Protein AF-A0A2S8R6Y6-F1 (afdb_monomer_lite)

Radius of gyration: 17.02 Å; chains: 1; bounding box: 51×30×34 Å

Secondary structure (DSSP, 8-state):
-----HHHHHHHHTSS-PPP------SEEEE-TT-SS-EEEEEEEEETT--TTHHHHHHHHHHHH---TT-----SEEEEEEEE-STT-EEEEEEEEETTEEE---------

Structure (mmCIF, N/CA/C/O backbone):
data_AF-A0A2S8R6Y6-F1
#
_entry.id   AF-A0A2S8R6Y6-F1
#
loop_
_atom_site.group_PDB
_atom_site.id
_atom_site.type_symbol
_atom_site.label_atom_id
_atom_site.label_alt_id
_atom_site.label_comp_id
_atom_site.label_asym_id
_atom_site.label_entity_id
_atom_site.label_seq_id
_atom_site.pdbx_PDB_ins_code
_atom_site.Cartn_x
_atom_site.Cartn_y
_atom_site.Cartn_z
_atom_site.occupancy
_atom_site.B_iso_or_equiv
_atom_site.auth_seq_id
_atom_site.auth_comp_id
_atom_site.auth_asym_id
_atom_site.auth_atom_id
_atom_site.pdbx_PDB_model_num
ATOM 1 N N . MET A 1 1 ? 22.554 -12.766 14.720 1.00 35.59 1 MET A N 1
ATOM 2 C CA . MET A 1 1 ? 22.039 -11.640 13.911 1.00 35.59 1 MET A CA 1
ATOM 3 C C . MET A 1 1 ? 21.564 -10.559 14.872 1.00 35.59 1 MET A C 1
ATOM 5 O O . MET A 1 1 ? 20.662 -10.822 15.659 1.00 35.59 1 MET A O 1
ATOM 9 N N . ILE A 1 2 ? 22.261 -9.423 14.920 1.00 38.72 2 ILE A N 1
ATOM 10 C CA . ILE A 1 2 ? 22.059 -8.364 15.920 1.00 38.72 2 ILE A CA 1
ATOM 11 C C . ILE A 1 2 ? 20.788 -7.583 15.553 1.00 38.72 2 ILE A C 1
ATOM 13 O O . ILE A 1 2 ? 20.688 -7.056 14.450 1.00 38.72 2 ILE A O 1
ATOM 17 N N . LYS A 1 3 ? 19.801 -7.539 16.456 1.00 42.75 3 LYS A N 1
ATOM 18 C CA . LYS A 1 3 ? 18.621 -6.668 16.329 1.00 42.75 3 LYS A CA 1
ATOM 19 C C . LYS A 1 3 ? 19.025 -5.252 16.734 1.00 42.75 3 LYS A C 1
ATOM 21 O O . LYS A 1 3 ? 18.945 -4.903 17.908 1.00 42.75 3 LYS A O 1
ATOM 26 N N . GLU A 1 4 ? 19.483 -4.458 15.775 1.00 46.72 4 GLU A N 1
ATOM 27 C CA . GLU A 1 4 ? 19.658 -3.021 15.983 1.00 46.72 4 GLU A CA 1
ATOM 28 C C . GLU A 1 4 ? 18.279 -2.363 16.185 1.00 46.72 4 GLU A C 1
ATOM 30 O O . GLU A 1 4 ? 17.287 -2.733 15.546 1.00 46.72 4 GLU A O 1
ATOM 35 N N . SER A 1 5 ? 18.178 -1.452 17.153 1.00 54.41 5 SER A N 1
ATOM 36 C CA . SER A 1 5 ? 16.910 -0.836 17.547 1.00 54.41 5 SER A CA 1
ATOM 37 C C . SER A 1 5 ? 16.454 0.202 16.514 1.00 54.41 5 SER A C 1
ATOM 39 O O . SER A 1 5 ? 17.248 0.971 15.976 1.00 54.41 5 SER A O 1
ATOM 41 N N . ARG A 1 6 ? 15.139 0.252 16.259 1.00 52.81 6 ARG A N 1
ATOM 42 C CA . ARG A 1 6 ? 14.500 1.135 15.260 1.00 52.81 6 ARG A CA 1
ATOM 43 C C . ARG A 1 6 ? 14.850 2.622 15.412 1.00 52.81 6 ARG A C 1
ATOM 45 O O . ARG A 1 6 ? 14.873 3.339 14.417 1.00 52.81 6 ARG A O 1
ATOM 52 N N . GLU A 1 7 ? 15.137 3.070 16.630 1.00 51.47 7 GLU A N 1
ATOM 53 C CA . GLU A 1 7 ? 15.510 4.460 16.917 1.00 51.47 7 GLU A CA 1
ATOM 54 C C . GLU A 1 7 ? 16.942 4.799 16.467 1.00 51.47 7 GLU A C 1
ATOM 56 O O . GLU A 1 7 ? 17.179 5.895 15.967 1.00 51.47 7 GLU A O 1
ATOM 61 N N . ASN A 1 8 ? 17.878 3.842 16.532 1.00 50.84 8 ASN A N 1
ATOM 62 C CA . ASN A 1 8 ? 19.245 4.027 16.025 1.00 50.84 8 ASN A CA 1
ATOM 63 C C . ASN A 1 8 ? 19.308 4.044 14.493 1.00 50.84 8 ASN A C 1
ATOM 65 O O . ASN A 1 8 ? 20.176 4.691 13.912 1.00 50.84 8 ASN A O 1
ATOM 69 N N . LEU A 1 9 ? 18.365 3.373 13.828 1.00 55.28 9 LEU A N 1
ATOM 70 C CA . LEU A 1 9 ? 18.248 3.441 12.374 1.00 55.28 9 LEU A CA 1
ATOM 71 C C . LEU A 1 9 ? 17.756 4.831 11.936 1.00 55.28 9 LEU A C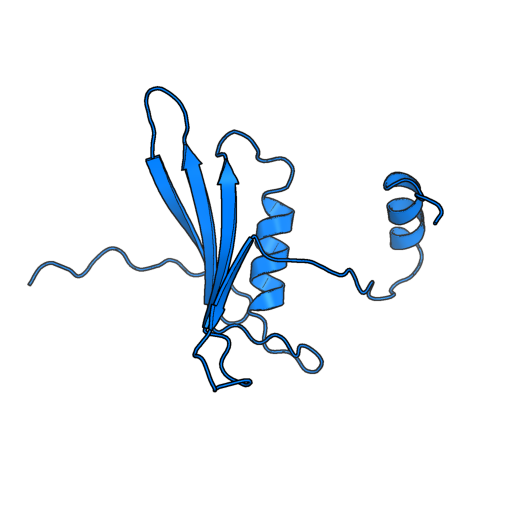 1
ATOM 73 O O . LEU A 1 9 ? 18.347 5.443 11.052 1.00 55.28 9 LEU A O 1
ATOM 77 N N . LYS A 1 10 ? 16.731 5.374 12.611 1.00 50.41 10 LYS A N 1
ATOM 78 C CA . LYS A 1 10 ? 16.183 6.717 12.341 1.00 50.41 10 LYS A CA 1
ATOM 79 C C . LYS A 1 10 ? 17.198 7.845 12.513 1.00 50.41 10 LYS A C 1
ATOM 81 O O . LYS A 1 10 ? 17.191 8.777 11.717 1.00 50.41 10 LYS A O 1
ATOM 86 N N . SER A 1 11 ? 18.065 7.781 13.522 1.00 50.31 11 SER A N 1
ATOM 87 C CA . SER A 1 11 ? 19.052 8.841 13.773 1.00 50.31 11 SER A CA 1
ATOM 88 C C . SER A 1 11 ? 20.173 8.889 12.727 1.00 50.31 11 SER A C 1
ATOM 90 O O . SER A 1 11 ? 20.714 9.960 12.458 1.00 50.31 11 SER A O 1
ATOM 92 N N . ARG A 1 12 ? 20.492 7.757 12.085 1.00 50.22 12 ARG A N 1
ATOM 93 C CA . ARG A 1 12 ? 21.448 7.700 10.964 1.00 50.22 12 ARG A CA 1
ATOM 94 C C . ARG A 1 12 ? 20.839 8.215 9.655 1.00 50.22 12 ARG A C 1
ATOM 96 O O . ARG A 1 12 ? 21.549 8.848 8.883 1.00 50.22 12 ARG A O 1
ATOM 103 N N . ILE A 1 13 ? 19.527 8.033 9.471 1.00 53.81 13 ILE A N 1
ATOM 104 C CA . ILE A 1 13 ? 18.760 8.449 8.282 1.00 53.81 13 ILE A CA 1
ATOM 105 C C . ILE A 1 13 ? 18.752 9.975 8.065 1.00 53.81 13 ILE A C 1
ATOM 107 O O . ILE A 1 13 ? 18.693 10.433 6.931 1.00 53.81 13 ILE A O 1
ATOM 111 N N . ILE A 1 14 ? 18.827 10.782 9.126 1.00 54.25 14 ILE A N 1
ATOM 112 C CA . ILE A 1 14 ? 18.673 12.247 9.023 1.00 54.25 14 ILE A CA 1
ATOM 113 C C . ILE A 1 14 ? 19.954 12.945 8.510 1.00 54.25 14 ILE A C 1
ATOM 115 O O . ILE A 1 14 ? 19.883 14.080 8.045 1.00 54.25 14 ILE A O 1
ATOM 119 N N . ASN A 1 15 ? 21.119 12.284 8.549 1.00 51.62 15 ASN A N 1
ATOM 120 C CA . ASN A 1 15 ? 22.418 12.939 8.331 1.00 51.62 15 ASN A CA 1
ATOM 121 C C . ASN A 1 15 ? 23.072 12.699 6.961 1.00 51.62 15 ASN A C 1
ATOM 123 O O . ASN A 1 15 ? 24.098 13.315 6.686 1.00 51.62 15 ASN A O 1
ATOM 127 N N . ASN A 1 16 ? 22.519 11.847 6.097 1.00 47.28 16 ASN A N 1
ATOM 128 C CA . ASN A 1 16 ? 23.070 11.631 4.760 1.00 47.28 16 ASN A CA 1
ATOM 129 C C . ASN A 1 16 ? 21.917 11.478 3.770 1.00 47.28 16 ASN A C 1
ATOM 131 O O . ASN A 1 16 ? 21.019 10.673 3.997 1.00 47.28 16 ASN A O 1
ATOM 135 N N . SER A 1 17 ? 21.921 12.264 2.695 1.00 52.06 17 SER A N 1
ATOM 136 C CA . SER A 1 17 ? 20.927 12.262 1.611 1.00 52.06 17 SER A CA 1
ATOM 137 C C . SER A 1 17 ? 20.988 10.985 0.752 1.00 52.06 17 SER A C 1
ATOM 139 O O . SER A 1 17 ? 21.006 11.049 -0.476 1.00 52.06 17 SER A O 1
ATOM 141 N N . GLU A 1 18 ? 21.086 9.825 1.392 1.00 52.25 18 GLU A N 1
ATOM 142 C CA . GLU A 1 18 ? 21.253 8.516 0.782 1.00 52.25 18 GLU A CA 1
ATOM 143 C C . GLU A 1 18 ? 19.915 7.781 0.836 1.00 52.25 18 GLU A C 1
ATOM 145 O O . GLU A 1 18 ? 19.308 7.606 1.894 1.00 52.25 18 GLU A O 1
ATOM 150 N N . TYR A 1 19 ? 19.426 7.385 -0.336 1.00 52.94 19 TYR A N 1
ATOM 151 C CA . TYR A 1 19 ? 18.240 6.551 -0.466 1.00 52.94 19 TYR A CA 1
ATOM 152 C C . TYR A 1 19 ? 18.463 5.242 0.304 1.00 52.94 19 TYR A C 1
ATOM 154 O O . TYR A 1 19 ? 19.400 4.500 0.018 1.00 52.94 19 TYR A O 1
ATOM 162 N N . TYR A 1 20 ? 17.606 4.956 1.285 1.00 54.44 20 TYR A N 1
ATOM 163 C CA . TYR A 1 20 ? 17.653 3.701 2.031 1.00 54.44 20 TYR A CA 1
ATOM 164 C C . TYR A 1 20 ? 16.824 2.635 1.320 1.00 54.44 20 TYR A C 1
ATOM 166 O O . TYR A 1 20 ? 15.609 2.773 1.173 1.00 54.44 20 TYR A O 1
ATOM 174 N N . GLU A 1 21 ? 17.473 1.5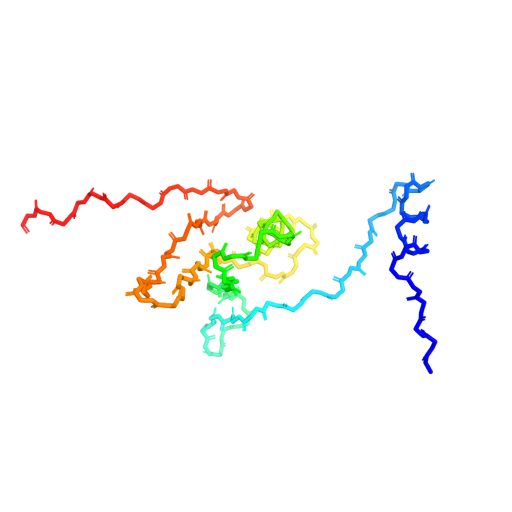39 0.936 1.00 57.00 21 GLU A N 1
ATOM 175 C CA . GLU A 1 21 ? 16.790 0.344 0.455 1.00 57.00 21 GLU A CA 1
ATOM 176 C C . GLU A 1 21 ? 16.245 -0.435 1.661 1.00 57.00 21 GLU A C 1
ATOM 178 O O . GLU A 1 21 ? 16.978 -1.085 2.407 1.00 57.00 21 GLU A O 1
ATOM 183 N N . ALA A 1 22 ? 14.939 -0.327 1.897 1.00 63.75 22 ALA A N 1
ATOM 184 C CA . ALA A 1 22 ? 14.242 -1.145 2.879 1.00 63.75 22 ALA A CA 1
ATOM 185 C C . ALA A 1 22 ? 13.501 -2.271 2.156 1.00 63.75 22 ALA A C 1
ATOM 187 O O . ALA A 1 22 ? 12.696 -2.016 1.262 1.00 63.75 22 ALA A O 1
ATOM 188 N N . SER A 1 23 ? 13.722 -3.523 2.566 1.00 69.25 23 SER A N 1
ATOM 189 C CA . SER A 1 23 ? 12.884 -4.630 2.103 1.00 69.25 23 SER A CA 1
ATOM 190 C C . SER A 1 23 ? 11.497 -4.500 2.725 1.00 69.25 23 SER A C 1
ATOM 192 O O . SER A 1 23 ? 11.310 -4.721 3.924 1.00 69.25 23 SER A O 1
ATOM 194 N N . VAL A 1 24 ? 10.527 -4.132 1.897 1.00 75.56 24 VAL A N 1
ATOM 195 C CA . VAL A 1 24 ? 9.128 -3.989 2.281 1.00 75.56 24 VAL A CA 1
ATOM 196 C C . VAL A 1 24 ? 8.323 -5.104 1.626 1.00 75.56 24 VAL A C 1
ATOM 198 O O . VAL A 1 24 ? 8.454 -5.352 0.427 1.00 75.56 24 VAL A O 1
ATOM 201 N N . TYR A 1 25 ? 7.492 -5.773 2.424 1.00 82.56 25 TYR A N 1
ATOM 202 C CA . TYR A 1 25 ? 6.615 -6.842 1.963 1.00 82.56 25 TYR A CA 1
ATOM 203 C C . TYR A 1 25 ? 5.164 -6.366 2.033 1.00 82.56 25 TYR A C 1
ATOM 205 O O . TYR A 1 25 ? 4.747 -5.902 3.099 1.00 82.56 25 TYR A O 1
ATOM 213 N N . PRO A 1 26 ? 4.415 -6.462 0.928 1.00 88.88 26 PRO A N 1
ATOM 214 C CA . PRO A 1 26 ? 3.000 -6.131 0.911 1.00 88.88 26 PRO A CA 1
ATOM 215 C C . PRO A 1 26 ? 2.172 -7.236 1.570 1.00 88.88 26 PRO A C 1
ATOM 217 O O . PRO A 1 26 ? 2.612 -8.387 1.644 1.00 88.88 26 PRO A O 1
ATOM 220 N N . ASP A 1 27 ? 0.950 -6.909 1.986 1.00 93.38 27 ASP A N 1
ATOM 221 C CA . ASP A 1 27 ? 0.048 -7.902 2.575 1.00 93.38 27 ASP A CA 1
ATOM 222 C C . ASP A 1 27 ? -0.467 -8.896 1.522 1.00 93.38 27 ASP A C 1
ATOM 224 O O . ASP A 1 27 ? -0.480 -10.106 1.759 1.00 93.38 27 ASP A O 1
ATOM 228 N N . ILE A 1 28 ? -0.894 -8.405 0.350 1.00 94.50 28 ILE A N 1
ATOM 229 C CA . ILE A 1 28 ? -1.386 -9.251 -0.747 1.00 94.50 28 ILE A CA 1
ATOM 230 C C . ILE A 1 28 ? -0.889 -8.717 -2.095 1.00 94.50 28 ILE A C 1
ATOM 232 O O . ILE A 1 28 ? -0.931 -7.518 -2.375 1.00 94.50 28 ILE A O 1
ATOM 236 N N . ILE A 1 29 ? -0.460 -9.643 -2.953 1.00 92.00 29 ILE A N 1
ATOM 237 C CA . ILE A 1 29 ? -0.047 -9.398 -4.337 1.00 92.00 29 ILE A CA 1
ATOM 238 C C . ILE A 1 29 ? -1.021 -10.103 -5.277 1.00 92.00 29 ILE A C 1
ATOM 240 O O . ILE A 1 29 ? -1.275 -11.299 -5.132 1.00 92.00 29 ILE A O 1
ATOM 244 N N . VAL A 1 30 ? -1.497 -9.383 -6.290 1.0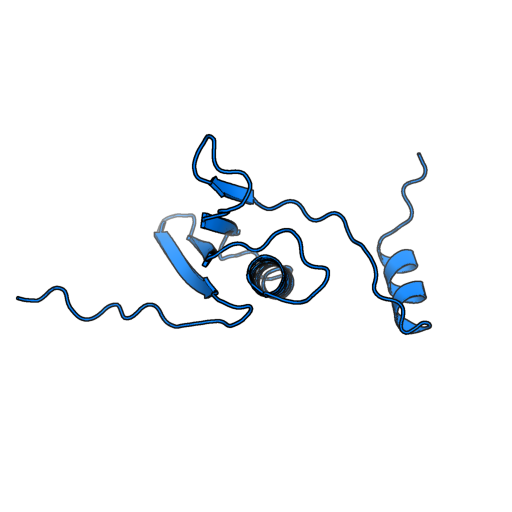0 91.62 30 VAL A N 1
ATOM 245 C CA . VAL A 1 30 ? -2.231 -9.946 -7.424 1.00 91.62 30 VAL A CA 1
ATOM 246 C C . VAL A 1 30 ? -1.388 -9.783 -8.684 1.00 91.62 30 VAL A C 1
ATOM 248 O O . VAL A 1 30 ? -1.031 -8.672 -9.081 1.00 91.62 30 VAL A O 1
ATOM 251 N N . HIS A 1 31 ? -1.095 -10.900 -9.344 1.00 89.81 31 HIS A N 1
ATOM 252 C CA . HIS A 1 31 ? -0.385 -10.933 -10.620 1.00 89.81 31 HIS A CA 1
ATOM 253 C C . HIS A 1 31 ? -1.036 -11.921 -11.586 1.00 89.81 31 HIS A C 1
ATOM 255 O O . HIS A 1 31 ? -1.805 -12.800 -11.186 1.00 89.81 31 HIS A O 1
ATOM 261 N N . LYS A 1 32 ? -0.680 -11.828 -12.867 1.00 85.25 32 LYS A N 1
ATOM 262 C CA . LYS A 1 32 ? -1.042 -12.839 -13.860 1.00 85.25 32 LYS A CA 1
ATOM 263 C C . LYS A 1 32 ? 0.014 -13.943 -13.889 1.00 85.25 32 LYS A C 1
ATOM 265 O O . LYS A 1 32 ? 1.188 -13.695 -14.142 1.00 85.25 32 LYS A O 1
ATOM 270 N N . ARG A 1 33 ? -0.395 -15.195 -13.665 1.00 86.56 33 ARG A N 1
ATOM 271 C CA . ARG A 1 33 ? 0.529 -16.338 -13.733 1.00 86.56 33 ARG A CA 1
ATOM 272 C C . ARG A 1 33 ? 1.158 -16.440 -15.128 1.00 86.56 33 ARG A C 1
ATOM 274 O O . ARG A 1 33 ? 0.453 -16.386 -16.131 1.00 86.56 33 ARG A O 1
ATOM 281 N N . GLY A 1 34 ? 2.474 -16.644 -15.175 1.00 84.50 34 GLY A N 1
ATOM 282 C CA . GLY A 1 34 ? 3.235 -16.772 -16.423 1.00 84.50 34 GLY A CA 1
ATOM 283 C C . GLY A 1 34 ? 3.656 -15.440 -17.051 1.00 84.50 34 GLY A C 1
ATOM 284 O O . GLY A 1 34 ? 4.443 -15.455 -17.990 1.00 84.50 34 GLY A O 1
ATOM 285 N N . ASP A 1 35 ? 3.200 -14.308 -16.512 1.00 79.94 35 ASP A N 1
ATOM 286 C CA . ASP A 1 35 ? 3.613 -12.971 -16.928 1.00 79.94 35 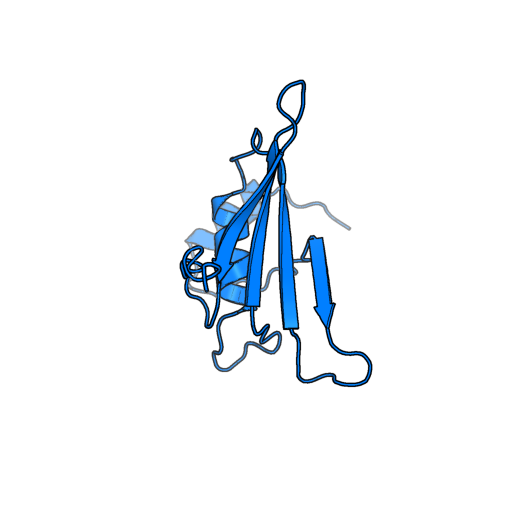ASP A CA 1
ATOM 287 C C . ASP A 1 35 ? 4.415 -12.319 -15.795 1.00 79.94 35 ASP A C 1
ATOM 289 O O . ASP A 1 35 ? 3.875 -11.980 -14.745 1.00 79.94 35 ASP A O 1
ATOM 293 N N . LYS A 1 36 ? 5.732 -12.201 -15.986 1.00 70.12 36 LYS A N 1
ATOM 294 C CA . LYS A 1 36 ? 6.642 -11.613 -14.987 1.00 70.12 36 LYS A CA 1
ATOM 295 C C . LYS A 1 36 ? 6.695 -10.087 -15.052 1.00 70.12 36 LYS A C 1
ATOM 297 O O . LYS A 1 36 ? 7.273 -9.477 -14.162 1.00 70.12 36 LYS A O 1
ATOM 302 N N . ASN A 1 37 ? 6.125 -9.494 -16.100 1.00 71.38 37 ASN A N 1
ATOM 303 C CA . ASN A 1 37 ? 6.272 -8.073 -16.399 1.00 71.38 37 ASN A CA 1
ATOM 304 C C . ASN A 1 37 ? 4.993 -7.284 -16.108 1.00 71.38 37 ASN A C 1
ATOM 306 O O . ASN A 1 37 ? 4.975 -6.070 -16.281 1.00 71.38 37 ASN A O 1
ATOM 310 N N . ASN A 1 38 ? 3.926 -7.964 -15.683 1.00 71.56 38 ASN A N 1
ATOM 311 C CA . ASN A 1 38 ? 2.627 -7.354 -15.457 1.00 71.56 38 ASN A CA 1
ATOM 312 C C . ASN A 1 38 ? 2.104 -7.659 -14.049 1.00 71.56 38 ASN A C 1
ATOM 314 O O . ASN A 1 38 ? 1.232 -8.509 -13.831 1.00 71.56 38 ASN A O 1
ATOM 318 N N . ASN A 1 39 ? 2.675 -6.946 -13.081 1.00 83.38 39 ASN A N 1
ATOM 319 C CA . ASN A 1 39 ? 2.187 -6.922 -11.712 1.00 83.38 39 ASN A CA 1
ATOM 320 C C . ASN A 1 39 ? 0.916 -6.057 -11.662 1.00 83.38 39 ASN A C 1
ATOM 322 O O . ASN A 1 39 ? 0.934 -4.870 -11.992 1.00 83.38 39 ASN A O 1
ATOM 326 N N . LEU A 1 40 ? -0.218 -6.665 -11.305 1.00 91.44 40 LEU A N 1
ATOM 327 C CA . LEU A 1 40 ? -1.530 -6.043 -11.503 1.00 91.44 40 LEU A CA 1
ATOM 328 C C . LEU A 1 40 ? -1.906 -5.134 -10.339 1.00 91.44 40 LEU A C 1
ATOM 330 O O . LEU A 1 40 ? -2.160 -3.949 -10.538 1.00 91.44 40 LEU A O 1
ATOM 334 N N . LEU A 1 41 ? -1.962 -5.692 -9.132 1.00 93.69 41 LEU A N 1
ATOM 335 C CA . LEU A 1 41 ? -2.490 -4.992 -7.969 1.00 93.69 41 LEU A CA 1
ATOM 336 C C . LEU A 1 41 ? -1.704 -5.365 -6.719 1.00 93.69 41 LEU A C 1
ATOM 338 O O . LEU A 1 41 ? -1.483 -6.544 -6.434 1.00 93.69 41 LEU A O 1
ATOM 342 N N . ILE A 1 42 ? -1.328 -4.339 -5.968 1.00 94.62 42 ILE A N 1
ATOM 343 C CA . ILE A 1 42 ? -0.813 -4.462 -4.614 1.00 94.62 42 ILE A CA 1
ATOM 344 C C . ILE A 1 42 ? -1.899 -4.062 -3.612 1.00 94.62 42 ILE A C 1
ATOM 346 O O . ILE A 1 42 ? -2.624 -3.091 -3.833 1.00 94.62 42 ILE A O 1
ATOM 350 N N . ILE A 1 43 ? -2.042 -4.812 -2.522 1.00 95.69 43 ILE A N 1
ATOM 351 C CA . ILE A 1 43 ? -3.056 -4.546 -1.499 1.00 95.69 43 ILE A CA 1
ATOM 352 C C . ILE A 1 43 ? -2.380 -4.461 -0.137 1.00 95.69 43 ILE A C 1
ATOM 354 O O . ILE A 1 43 ? -1.633 -5.356 0.261 1.00 95.69 43 ILE A O 1
ATOM 358 N N . GLU A 1 44 ? -2.709 -3.398 0.582 1.00 95.69 44 GLU A N 1
ATOM 359 C CA . GLU A 1 44 ? -2.385 -3.206 1.991 1.00 95.69 44 GLU A CA 1
ATOM 360 C C . GLU A 1 44 ? -3.678 -3.263 2.802 1.00 95.69 44 GLU A C 1
ATOM 362 O O . GLU A 1 44 ? -4.691 -2.683 2.405 1.00 95.69 44 GLU A O 1
ATOM 367 N N . VAL A 1 45 ? -3.672 -3.956 3.938 1.00 94.44 45 VAL A N 1
ATOM 368 C CA . VAL A 1 45 ? -4.862 -4.162 4.767 1.00 94.44 45 VAL A CA 1
ATOM 369 C C . VAL A 1 45 ? -4.609 -3.637 6.170 1.00 94.44 45 VAL A C 1
ATOM 371 O O . VAL A 1 45 ? -3.708 -4.075 6.886 1.00 94.44 45 VAL A O 1
ATOM 374 N N . LYS A 1 46 ? -5.468 -2.724 6.629 1.00 92.69 46 LYS A N 1
ATOM 375 C CA . LYS A 1 46 ? -5.377 -2.163 7.978 1.00 92.69 46 LYS A CA 1
ATOM 376 C C . LYS A 1 46 ? -6.681 -2.249 8.741 1.00 92.69 46 LYS A C 1
ATOM 378 O O . LYS A 1 46 ? -7.755 -1.948 8.232 1.00 92.69 46 LYS A O 1
ATOM 383 N N . LYS A 1 47 ? -6.579 -2.566 10.033 1.00 91.88 47 LYS A N 1
ATOM 384 C CA . LYS A 1 47 ? -7.681 -2.329 10.971 1.00 91.88 47 LYS A CA 1
ATOM 385 C C . LYS A 1 47 ? -7.892 -0.827 11.125 1.00 91.88 47 LYS A C 1
ATOM 387 O O . LYS A 1 47 ? -6.929 -0.104 11.370 1.00 91.88 47 LYS A O 1
ATOM 392 N N . HIS A 1 48 ? -9.143 -0.376 11.063 1.00 85.06 48 HIS A N 1
ATOM 393 C CA . HIS A 1 48 ? -9.496 1.042 11.141 1.00 85.06 48 HIS A CA 1
ATOM 394 C C . HIS A 1 48 ? -8.944 1.725 12.405 1.00 85.06 48 HIS A C 1
ATOM 396 O O . HIS A 1 48 ? -8.485 2.863 12.344 1.00 85.06 48 HIS A O 1
ATOM 402 N N . SER A 1 49 ? -8.918 1.008 13.530 1.00 81.81 49 SER A N 1
ATOM 403 C CA . SER A 1 49 ? -8.419 1.502 14.817 1.00 81.81 49 SER A CA 1
ATOM 404 C C . SER A 1 49 ? -6.895 1.677 14.894 1.00 81.81 49 SER A C 1
ATOM 406 O O . SER A 1 49 ? -6.399 2.228 15.875 1.00 81.81 49 SER A O 1
ATOM 408 N N . ASN A 1 50 ? -6.128 1.229 13.891 1.00 79.88 50 ASN A N 1
ATOM 409 C CA . ASN A 1 50 ? -4.670 1.337 13.881 1.00 79.88 50 ASN A CA 1
ATOM 410 C C . ASN A 1 50 ? -4.171 2.301 12.797 1.00 79.88 50 ASN A C 1
ATOM 412 O O . ASN A 1 50 ? -3.782 1.890 11.706 1.00 79.88 50 ASN A O 1
ATOM 416 N N . LEU A 1 51 ? -4.116 3.589 13.142 1.00 78.12 51 LEU A N 1
ATOM 417 C CA . LEU A 1 51 ? -3.660 4.648 12.237 1.00 78.12 51 LEU A CA 1
ATOM 418 C C . LEU A 1 51 ? -2.149 4.925 12.306 1.00 78.12 51 LEU A C 1
ATOM 420 O O . LEU A 1 51 ? -1.631 5.676 11.486 1.00 78.12 51 LEU A O 1
ATOM 424 N N . LYS A 1 52 ? -1.411 4.309 13.242 1.00 81.81 52 LYS A N 1
ATOM 425 C CA . LYS A 1 52 ? 0.009 4.636 13.498 1.00 81.81 52 LYS A CA 1
ATOM 426 C C . LYS A 1 52 ? 0.926 4.444 12.287 1.00 81.81 52 LYS A C 1
ATOM 428 O O . LYS A 1 52 ? 1.967 5.081 12.214 1.00 81.81 52 LYS A O 1
ATOM 433 N N . THR A 1 53 ? 0.563 3.544 11.374 1.00 82.81 53 THR A N 1
ATOM 434 C CA . THR A 1 53 ? 1.349 3.220 10.166 1.00 82.81 53 THR A CA 1
ATOM 435 C C . THR A 1 53 ? 0.614 3.562 8.875 1.00 82.81 53 THR A C 1
ATOM 437 O O . THR A 1 53 ? 1.106 3.266 7.799 1.00 82.81 53 THR A O 1
ATOM 440 N N . TYR A 1 54 ? -0.525 4.248 8.976 1.00 87.25 54 TYR A N 1
ATOM 441 C CA . TYR A 1 5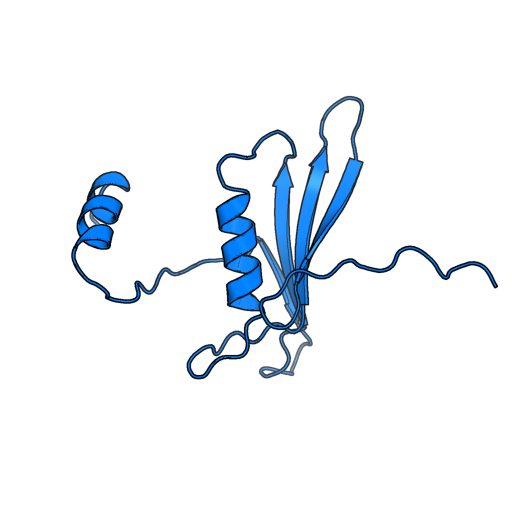4 ? -1.392 4.538 7.841 1.00 87.25 54 TYR A CA 1
ATOM 442 C C . TYR A 1 54 ? -0.694 5.351 6.742 1.00 87.25 54 TYR A C 1
ATOM 444 O O . TYR A 1 54 ? -0.805 5.026 5.563 1.00 87.25 54 TYR A O 1
ATOM 452 N N . ASN A 1 55 ? 0.064 6.382 7.129 1.00 88.56 55 ASN A N 1
ATOM 453 C CA . ASN A 1 55 ? 0.835 7.183 6.175 1.00 88.56 55 ASN A CA 1
ATOM 454 C C . ASN A 1 55 ? 1.942 6.354 5.518 1.00 88.56 55 ASN A C 1
ATOM 456 O O . ASN A 1 55 ? 2.123 6.438 4.313 1.00 88.56 55 ASN A O 1
ATOM 460 N N . TYR A 1 56 ? 2.600 5.486 6.289 1.00 88.38 56 TYR A N 1
ATOM 461 C CA . TYR A 1 56 ? 3.612 4.580 5.756 1.00 88.38 56 TYR A CA 1
ATOM 462 C C . TYR A 1 56 ? 3.011 3.587 4.748 1.00 88.38 56 TYR A C 1
ATOM 464 O O . TYR A 1 56 ? 3.604 3.339 3.708 1.00 88.38 56 TYR A O 1
ATOM 472 N N . ASP A 1 57 ? 1.805 3.060 4.992 1.00 90.75 57 ASP A N 1
ATOM 473 C CA . ASP A 1 57 ? 1.118 2.212 4.008 1.00 90.75 57 ASP A CA 1
ATOM 474 C C . ASP A 1 57 ? 0.763 2.984 2.727 1.00 90.75 57 ASP A C 1
ATOM 476 O O . ASP A 1 57 ? 0.871 2.438 1.633 1.00 90.75 57 ASP A O 1
ATOM 480 N N . CYS A 1 58 ? 0.403 4.266 2.840 1.00 91.56 58 CYS A N 1
ATOM 481 C CA . CYS A 1 58 ? 0.188 5.130 1.677 1.00 91.56 58 CYS A CA 1
ATOM 482 C C . CYS A 1 58 ? 1.485 5.331 0.875 1.00 91.56 58 CYS A C 1
ATOM 484 O O . CYS A 1 58 ? 1.476 5.137 -0.337 1.00 91.56 58 CYS A O 1
ATOM 486 N N . GLU A 1 59 ? 2.599 5.643 1.544 1.00 90.56 59 GLU A N 1
ATOM 487 C CA . GLU A 1 59 ? 3.923 5.795 0.919 1.00 90.56 59 GLU A CA 1
ATOM 488 C C . GLU A 1 59 ? 4.365 4.509 0.205 1.00 90.56 59 GLU A C 1
ATOM 490 O O . GLU A 1 59 ? 4.893 4.562 -0.906 1.00 90.56 59 GLU A O 1
ATOM 495 N N . LYS A 1 60 ? 4.087 3.336 0.796 1.00 89.62 60 LYS A N 1
ATOM 496 C CA . LYS A 1 60 ? 4.315 2.042 0.139 1.00 89.62 60 LYS A CA 1
ATOM 497 C C . LYS A 1 60 ? 3.528 1.924 -1.164 1.00 89.62 60 LYS A C 1
ATOM 499 O O . LYS A 1 60 ? 4.103 1.566 -2.185 1.00 89.62 60 LYS A O 1
ATOM 504 N N . LEU A 1 61 ? 2.224 2.207 -1.146 1.00 93.38 61 LEU A N 1
ATOM 505 C CA . LEU A 1 61 ? 1.362 2.099 -2.332 1.00 93.38 61 LEU A CA 1
ATOM 506 C C . LEU A 1 61 ? 1.760 3.090 -3.434 1.00 93.38 61 LEU A C 1
ATOM 508 O O . LEU A 1 61 ? 1.718 2.749 -4.619 1.00 93.38 61 LEU A O 1
ATOM 512 N N . GLU A 1 62 ? 2.190 4.293 -3.055 1.00 91.69 62 GLU A N 1
ATOM 513 C CA . GLU A 1 62 ? 2.791 5.251 -3.983 1.00 91.69 62 GLU A CA 1
ATOM 514 C C . GLU A 1 62 ? 4.045 4.644 -4.616 1.00 91.69 62 GLU A C 1
ATOM 516 O O . GLU A 1 62 ? 4.091 4.498 -5.835 1.00 91.69 62 GLU A O 1
ATOM 521 N N . ALA A 1 63 ? 5.001 4.175 -3.813 1.00 88.62 63 ALA A N 1
ATOM 522 C CA . ALA A 1 63 ? 6.242 3.582 -4.307 1.00 88.62 63 ALA A CA 1
ATOM 523 C C . ALA A 1 63 ? 6.019 2.339 -5.191 1.00 88.62 63 ALA A C 1
ATOM 525 O O . ALA A 1 63 ? 6.614 2.233 -6.261 1.00 88.62 63 ALA A O 1
ATOM 526 N N . TYR A 1 64 ? 5.130 1.417 -4.806 1.00 89.75 64 TYR A N 1
ATOM 527 C CA . TYR A 1 64 ? 4.835 0.208 -5.589 1.00 89.75 64 TYR A CA 1
ATOM 528 C C . TYR A 1 64 ? 4.249 0.517 -6.971 1.00 89.75 64 TYR A C 1
ATOM 530 O O . TYR A 1 64 ? 4.477 -0.248 -7.911 1.00 89.75 64 TYR A O 1
ATOM 538 N N . THR A 1 65 ? 3.499 1.617 -7.094 1.00 91.69 65 THR A N 1
ATOM 539 C CA . THR A 1 65 ? 2.812 2.005 -8.338 1.00 91.69 65 THR A CA 1
ATOM 540 C C . THR A 1 65 ? 3.544 3.084 -9.131 1.00 91.69 65 THR A C 1
ATOM 542 O O . THR A 1 65 ? 3.077 3.478 -10.202 1.00 91.69 65 THR A O 1
ATOM 545 N N . TYR A 1 66 ? 4.658 3.611 -8.621 1.00 88.75 66 TYR A N 1
ATOM 546 C CA . TYR A 1 66 ? 5.392 4.694 -9.263 1.00 88.75 66 TYR A CA 1
ATOM 547 C C . TYR A 1 66 ? 6.368 4.159 -10.315 1.00 88.75 66 TYR A C 1
ATOM 549 O O . TYR A 1 66 ? 7.335 3.474 -9.991 1.00 88.75 66 TYR A O 1
ATOM 557 N N . ASN A 1 67 ? 6.130 4.501 -11.581 1.00 76.81 67 ASN A N 1
ATOM 558 C CA . ASN A 1 67 ? 7.011 4.155 -12.698 1.00 76.81 67 ASN A CA 1
ATOM 559 C C . ASN A 1 67 ? 8.162 5.171 -12.793 1.00 76.81 67 ASN A C 1
ATOM 561 O O . ASN A 1 67 ? 8.043 6.182 -13.487 1.00 76.81 67 ASN A O 1
ATOM 565 N N . ILE A 1 68 ? 9.268 4.902 -12.098 1.00 72.81 68 ILE A N 1
ATOM 566 C CA . ILE A 1 68 ? 10.545 5.610 -12.271 1.00 72.81 68 ILE A CA 1
ATOM 567 C C . ILE A 1 68 ? 11.665 4.645 -12.627 1.00 72.81 68 ILE A C 1
ATOM 569 O O . ILE A 1 68 ? 11.615 3.461 -12.296 1.00 72.81 68 ILE A O 1
ATOM 573 N N . GLU A 1 69 ? 12.693 5.174 -13.287 1.00 64.81 69 GLU A N 1
ATOM 574 C CA . GLU A 1 69 ? 13.909 4.434 -13.601 1.00 64.81 69 GLU A CA 1
ATOM 575 C C . GLU A 1 69 ? 14.529 3.869 -12.310 1.00 64.81 69 GLU A C 1
ATOM 577 O O . GLU A 1 69 ? 14.757 4.597 -11.345 1.00 64.81 69 GLU A O 1
ATOM 582 N N . GLY A 1 70 ? 14.724 2.548 -12.267 1.00 64.69 70 GLY A N 1
ATOM 583 C CA . GLY A 1 70 ? 15.206 1.825 -11.085 1.00 64.69 70 GLY A CA 1
ATOM 584 C C . GLY A 1 70 ? 14.121 1.153 -10.233 1.00 64.69 70 GLY A C 1
ATOM 585 O O . GLY A 1 70 ? 14.454 0.257 -9.460 1.00 64.69 70 GLY A O 1
ATOM 586 N N . ASN A 1 71 ? 12.832 1.481 -10.403 1.00 70.69 71 ASN A N 1
ATOM 587 C CA . ASN A 1 71 ? 11.754 0.694 -9.798 1.00 70.69 71 ASN A CA 1
ATOM 588 C C . ASN A 1 71 ? 11.404 -0.500 -10.697 1.00 70.69 71 ASN A C 1
ATOM 590 O O . ASN A 1 71 ? 10.901 -0.341 -11.807 1.00 70.69 71 ASN A O 1
ATOM 594 N N . SER A 1 72 ? 11.680 -1.715 -10.226 1.00 70.56 72 SER A N 1
ATOM 595 C CA . SER A 1 72 ? 11.380 -2.957 -10.951 1.00 70.56 72 SER A CA 1
ATOM 596 C C . SER A 1 72 ? 10.029 -3.573 -10.575 1.00 70.56 72 SER A C 1
ATOM 598 O O . SER A 1 72 ? 9.629 -4.575 -11.165 1.00 70.56 72 SER A O 1
ATOM 600 N N . LEU A 1 73 ? 9.319 -2.994 -9.600 1.00 75.06 73 LEU A N 1
ATOM 601 C CA . LEU A 1 73 ? 8.079 -3.553 -9.060 1.00 75.06 73 LEU A CA 1
ATOM 602 C C . LEU A 1 73 ? 6.876 -3.257 -9.965 1.00 75.06 73 LEU A C 1
ATOM 604 O O . LEU A 1 73 ? 6.110 -4.173 -10.257 1.00 75.06 73 LEU A O 1
ATOM 608 N N . ASN A 1 74 ? 6.744 -2.006 -10.423 1.00 78.62 74 ASN A N 1
ATOM 609 C CA . ASN A 1 74 ? 5.821 -1.537 -11.468 1.00 78.62 74 ASN A CA 1
ATOM 610 C C . ASN A 1 74 ? 4.400 -2.121 -11.391 1.00 78.62 74 ASN A C 1
ATOM 612 O O . ASN A 1 74 ? 3.857 -2.611 -12.384 1.00 78.62 74 ASN A O 1
ATOM 616 N N . TYR A 1 75 ? 3.787 -2.071 -10.204 1.00 90.69 75 TYR A N 1
ATOM 617 C CA . TYR A 1 75 ? 2.396 -2.485 -10.043 1.00 90.69 75 TYR A CA 1
ATOM 618 C C . TYR A 1 75 ? 1.465 -1.490 -10.737 1.00 90.69 75 TYR A C 1
ATOM 620 O O . TYR A 1 75 ? 1.566 -0.280 -10.532 1.00 90.69 75 TYR A O 1
ATOM 628 N N . SER A 1 76 ? 0.518 -1.997 -11.526 1.00 92.00 76 SER A N 1
ATOM 629 C CA . SER A 1 76 ? -0.442 -1.141 -12.237 1.00 92.00 76 SER A CA 1
ATOM 630 C C . SER A 1 76 ? -1.359 -0.378 -11.279 1.00 92.00 76 SER A C 1
ATOM 632 O O . SER A 1 76 ? -1.711 0.773 -11.544 1.00 92.00 76 SER A O 1
ATOM 634 N N . TYR A 1 77 ? -1.731 -1.017 -10.169 1.00 94.50 77 TYR A N 1
ATOM 635 C CA . TYR A 1 77 ? -2.628 -0.465 -9.164 1.00 94.50 77 TYR A CA 1
ATOM 636 C C . TYR A 1 77 ? -2.160 -0.793 -7.750 1.00 94.50 77 TYR A C 1
ATOM 638 O O . TYR A 1 77 ? -1.528 -1.820 -7.502 1.00 94.50 77 TYR A O 1
ATOM 646 N N . GLY A 1 78 ? -2.542 0.065 -6.813 1.00 95.38 78 GLY A N 1
ATOM 647 C CA . GLY A 1 78 ? -2.425 -0.166 -5.382 1.00 95.38 78 GLY A CA 1
ATOM 648 C C . GLY A 1 78 ? -3.722 0.198 -4.679 1.00 95.38 78 GLY A C 1
ATOM 649 O O . GLY A 1 78 ? -4.383 1.158 -5.076 1.00 95.38 78 GLY A O 1
ATOM 650 N N . VAL A 1 79 ? -4.096 -0.549 -3.644 1.00 96.31 79 VAL A N 1
ATOM 651 C CA . VAL A 1 79 ? -5.272 -0.232 -2.828 1.00 96.31 79 VAL A CA 1
ATOM 652 C C . VAL A 1 79 ? -4.989 -0.433 -1.346 1.00 96.31 79 VAL A C 1
ATOM 654 O O . VAL A 1 79 ? -4.348 -1.402 -0.941 1.00 96.31 79 VAL A O 1
ATOM 657 N N . LEU A 1 80 ? -5.492 0.495 -0.535 1.00 95.38 80 LEU A N 1
ATOM 658 C CA . LEU A 1 80 ? -5.539 0.357 0.913 1.00 95.38 80 LEU A CA 1
ATOM 659 C C . LEU A 1 80 ? -6.943 -0.072 1.327 1.00 95.38 80 LEU A C 1
ATOM 661 O O . LEU A 1 80 ? -7.909 0.657 1.104 1.00 95.38 80 LEU A O 1
ATOM 665 N N . ILE A 1 81 ? -7.053 -1.236 1.956 1.00 94.50 81 ILE A N 1
ATOM 666 C CA . ILE A 1 81 ? -8.302 -1.745 2.515 1.00 94.50 81 ILE A CA 1
ATOM 667 C C . ILE A 1 81 ? -8.332 -1.443 4.010 1.00 94.50 81 ILE A C 1
ATOM 669 O O . ILE A 1 81 ? -7.431 -1.827 4.760 1.00 94.50 81 ILE A O 1
ATOM 673 N N . LYS A 1 82 ? -9.404 -0.792 4.462 1.00 93.12 82 LYS A N 1
ATOM 674 C CA . LYS A 1 82 ? -9.699 -0.605 5.882 1.00 93.12 82 LYS A CA 1
ATOM 675 C C . LYS A 1 82 ? -10.738 -1.612 6.341 1.00 93.12 82 LYS A C 1
ATOM 677 O O . LYS A 1 82 ? -11.798 -1.744 5.741 1.00 93.12 82 LYS A O 1
ATOM 682 N N . ILE A 1 83 ? -10.455 -2.274 7.456 1.00 93.56 83 ILE A N 1
ATOM 683 C CA . ILE A 1 83 ? -11.387 -3.186 8.119 1.00 93.56 83 ILE A CA 1
ATOM 684 C C . ILE A 1 83 ? -11.847 -2.551 9.431 1.00 93.56 83 ILE A C 1
ATOM 686 O O . ILE A 1 83 ? -11.046 -2.343 10.351 1.00 93.56 83 ILE A O 1
ATOM 690 N N . LYS A 1 84 ? -13.142 -2.254 9.527 1.00 93.50 84 LYS A N 1
ATOM 691 C CA . LYS A 1 84 ? -13.831 -1.929 10.781 1.00 93.50 84 LYS A CA 1
ATOM 692 C C . LYS A 1 84 ? -14.208 -3.239 11.473 1.00 93.50 84 LYS A C 1
ATOM 694 O O . LYS A 1 84 ? -14.631 -4.191 10.828 1.00 93.50 84 LYS A O 1
ATOM 699 N N . THR A 1 85 ? -14.007 -3.310 12.784 1.00 89.50 85 THR A N 1
ATOM 700 C CA . THR A 1 85 ? -14.193 -4.530 13.588 1.00 89.50 85 THR A CA 1
ATOM 701 C C . THR A 1 85 ? -15.112 -4.251 14.771 1.00 89.50 85 THR A C 1
ATOM 703 O O . THR A 1 85 ? -15.117 -3.127 15.268 1.00 89.50 85 THR A O 1
ATOM 706 N N . GLY A 1 86 ? -15.802 -5.273 15.278 1.00 90.19 86 GLY A N 1
ATOM 707 C CA . GLY A 1 86 ? -16.810 -5.141 16.337 1.00 90.19 86 GLY A CA 1
ATOM 708 C C . GLY A 1 86 ? -18.220 -5.157 15.753 1.00 90.19 86 GLY A C 1
ATOM 709 O O . GLY A 1 86 ? -18.413 -5.665 14.650 1.00 90.19 86 GLY A O 1
ATOM 710 N N . ASP A 1 87 ? -19.181 -4.577 16.470 1.00 89.88 87 ASP A N 1
ATOM 711 C CA . ASP A 1 87 ? -20.607 -4.629 16.104 1.00 89.88 87 ASP A CA 1
ATOM 712 C C . ASP A 1 87 ? -20.925 -3.928 14.771 1.00 89.88 87 ASP A C 1
ATOM 714 O O . ASP A 1 87 ? -21.928 -4.228 14.133 1.00 89.88 87 ASP A O 1
ATOM 718 N N . ASN A 1 88 ? -20.044 -3.030 14.318 1.00 87.50 88 ASN A N 1
ATOM 719 C CA . ASN A 1 88 ? -20.124 -2.366 13.018 1.00 87.50 88 ASN A CA 1
ATOM 720 C C . ASN A 1 88 ? -18.995 -2.839 12.086 1.00 87.50 88 ASN A C 1
ATOM 722 O O . ASN A 1 88 ? -18.109 -2.066 11.703 1.00 87.50 88 ASN A O 1
ATOM 726 N N . PHE A 1 89 ? -18.973 -4.142 11.796 1.00 93.62 89 PHE A N 1
ATOM 727 C CA . PHE A 1 89 ? -18.019 -4.729 10.858 1.00 93.62 89 PHE A CA 1
ATOM 728 C C . PHE A 1 89 ? -18.248 -4.196 9.440 1.00 93.62 89 PHE A C 1
ATOM 730 O O . PHE A 1 89 ? -19.354 -4.270 8.911 1.00 93.62 89 PHE A O 1
ATOM 737 N N . ALA A 1 90 ? -17.182 -3.705 8.813 1.00 93.88 90 ALA A N 1
ATOM 738 C CA . ALA A 1 90 ? -17.200 -3.262 7.425 1.00 93.88 90 ALA A CA 1
ATOM 739 C C . ALA A 1 90 ? -15.808 -3.386 6.803 1.00 93.88 90 ALA A C 1
ATOM 741 O O . ALA A 1 90 ? -14.791 -3.281 7.497 1.00 93.88 90 ALA A O 1
ATOM 742 N N . VAL A 1 91 ? -15.771 -3.570 5.487 1.00 93.38 91 VAL A N 1
ATOM 743 C CA . VAL A 1 91 ? -14.548 -3.571 4.684 1.00 93.38 91 VAL A CA 1
ATOM 744 C C . VAL A 1 91 ? -14.689 -2.479 3.636 1.00 93.38 91 VAL A C 1
ATOM 746 O O . VAL A 1 91 ? -15.647 -2.479 2.872 1.00 93.38 91 VAL A O 1
ATOM 749 N N . GLU A 1 92 ? -13.748 -1.544 3.621 1.00 91.44 92 GLU A N 1
ATOM 750 C CA . GLU A 1 92 ? -13.786 -0.359 2.765 1.00 91.44 92 GLU A CA 1
ATOM 751 C C . GLU A 1 92 ? -12.504 -0.281 1.935 1.00 91.44 92 GLU A C 1
ATOM 753 O O . GLU A 1 92 ? -11.397 -0.369 2.478 1.00 91.44 92 GLU A O 1
ATOM 758 N N . CYS A 1 93 ? -12.646 -0.087 0.623 1.00 91.44 93 CYS A N 1
ATOM 759 C CA . CYS A 1 93 ? -11.537 0.306 -0.244 1.00 91.44 93 CYS A CA 1
ATOM 760 C C . CYS A 1 93 ? -11.284 1.800 -0.033 1.00 91.44 93 CYS A C 1
ATOM 762 O O . CYS A 1 93 ? -11.950 2.645 -0.617 1.00 91.44 93 CYS A O 1
ATOM 764 N N . ASP A 1 94 ? -10.351 2.122 0.855 1.00 90.88 94 ASP A N 1
ATOM 765 C CA . ASP A 1 94 ? -10.153 3.478 1.360 1.00 90.88 94 ASP A CA 1
ATOM 766 C C . ASP A 1 94 ? -9.432 4.385 0.359 1.00 90.88 94 ASP A C 1
ATOM 768 O O . ASP A 1 94 ? -9.795 5.546 0.182 1.00 90.88 94 ASP A O 1
ATOM 772 N N . LYS A 1 95 ? -8.378 3.876 -0.284 1.00 92.44 95 LYS A N 1
ATOM 773 C CA . LYS A 1 95 ? -7.571 4.653 -1.229 1.00 92.44 95 LYS A CA 1
ATOM 774 C C . LYS A 1 95 ? -7.082 3.790 -2.370 1.00 92.44 95 LYS A C 1
ATOM 776 O O . LYS A 1 95 ? -6.552 2.708 -2.128 1.00 92.44 95 LYS A O 1
ATOM 781 N N . TRP A 1 96 ? -7.166 4.337 -3.575 1.00 95.44 96 TRP A N 1
ATOM 782 C CA . TRP A 1 96 ? -6.610 3.749 -4.784 1.00 95.44 96 TRP A CA 1
ATOM 783 C C . TRP A 1 96 ? -5.408 4.540 -5.282 1.00 95.44 96 TRP A C 1
ATOM 785 O O . TRP A 1 96 ? -5.373 5.765 -5.180 1.00 95.44 96 TRP A O 1
ATOM 795 N N . TYR A 1 97 ? -4.433 3.826 -5.836 1.00 94.94 97 TYR A N 1
ATOM 796 C CA . TYR A 1 97 ? -3.171 4.357 -6.331 1.00 94.94 97 TYR A CA 1
ATOM 797 C C . TYR A 1 97 ? -2.867 3.839 -7.730 1.00 94.94 97 TYR A C 1
ATOM 799 O O . TYR A 1 97 ? -3.072 2.661 -8.027 1.00 94.94 97 TYR A O 1
ATOM 807 N N . ARG A 1 98 ? -2.373 4.732 -8.587 1.00 93.25 98 ARG A N 1
ATOM 808 C CA . ARG A 1 98 ? -1.883 4.433 -9.934 1.00 93.25 98 ARG A CA 1
ATOM 809 C C . ARG A 1 98 ? -0.812 5.448 -10.306 1.00 93.25 98 ARG A C 1
ATOM 811 O O . ARG A 1 98 ? -0.990 6.640 -10.063 1.00 93.25 98 ARG A O 1
ATOM 818 N N . ASN A 1 99 ? 0.277 4.999 -10.930 1.00 91.31 99 ASN A N 1
ATOM 819 C CA . ASN A 1 99 ? 1.396 5.861 -11.333 1.00 91.31 99 ASN A CA 1
ATOM 820 C C . ASN A 1 99 ? 1.948 6.705 -10.166 1.00 91.31 99 ASN A C 1
ATOM 822 O O . ASN A 1 99 ? 2.224 7.894 -10.332 1.00 91.31 99 ASN A O 1
ATOM 826 N N . GLY A 1 100 ? 2.039 6.111 -8.971 1.00 91.31 100 GLY A N 1
ATOM 827 C CA . GLY A 1 100 ? 2.497 6.771 -7.746 1.00 91.31 100 GLY A CA 1
ATOM 828 C C . GLY A 1 100 ? 1.580 7.874 -7.227 1.00 91.31 100 GLY A C 1
ATOM 829 O O . GLY A 1 100 ? 2.001 8.686 -6.412 1.00 91.31 100 GLY A O 1
ATOM 830 N N . LYS A 1 101 ? 0.334 7.947 -7.705 1.00 93.12 101 LYS A N 1
ATOM 831 C CA . LYS A 1 101 ? -0.629 8.972 -7.300 1.00 93.12 101 LYS A CA 1
ATOM 832 C C . LYS A 1 101 ? -1.911 8.336 -6.805 1.00 93.12 101 LYS A C 1
ATOM 834 O O . LYS A 1 101 ? -2.424 7.395 -7.411 1.00 93.12 101 LYS A O 1
ATOM 839 N N . LYS A 1 102 ? -2.453 8.900 -5.727 1.00 94.00 102 LYS A N 1
ATOM 840 C CA . LYS A 1 102 ? -3.805 8.584 -5.274 1.00 94.00 102 LYS A CA 1
ATOM 841 C C . LYS A 1 102 ? -4.813 9.040 -6.334 1.00 94.00 102 LYS A C 1
ATOM 843 O O . LYS A 1 102 ? -4.707 10.165 -6.824 1.00 94.00 102 LYS A O 1
ATOM 848 N N . PHE A 1 103 ? -5.802 8.212 -6.639 1.00 89.50 103 PHE A N 1
ATOM 849 C CA . PHE A 1 103 ? -6.957 8.595 -7.447 1.00 89.50 103 PHE A CA 1
ATOM 850 C C . PHE A 1 103 ? -8.250 8.183 -6.747 1.00 89.50 103 PHE A C 1
ATOM 852 O O . PHE A 1 103 ? -8.266 7.250 -5.944 1.00 89.50 103 PHE A O 1
ATOM 859 N N . GLU A 1 104 ? -9.329 8.908 -7.021 1.00 79.00 104 GLU A N 1
ATOM 860 C CA . GLU A 1 104 ? -10.658 8.511 -6.570 1.00 79.00 104 GLU A CA 1
ATOM 861 C C . GLU A 1 104 ? -11.217 7.506 -7.575 1.00 79.00 104 GLU A C 1
ATOM 863 O O . GLU A 1 104 ? -11.256 7.765 -8.780 1.00 79.00 104 GLU A O 1
ATOM 868 N N . SER A 1 105 ? -11.609 6.326 -7.099 1.00 62.38 105 SER A N 1
ATOM 869 C CA . SER A 1 105 ? -12.457 5.446 -7.891 1.00 62.38 105 SER A CA 1
ATOM 870 C C . SER A 1 105 ? -13.817 6.125 -8.007 1.00 62.38 105 SER A C 1
ATOM 872 O O . SER A 1 105 ? -14.476 6.336 -6.990 1.00 62.38 105 SER A O 1
ATOM 874 N N . TYR A 1 106 ? -14.225 6.497 -9.221 1.00 50.50 106 TYR A N 1
ATOM 875 C CA . TYR A 1 106 ? -15.570 7.007 -9.474 1.00 50.50 106 TYR A CA 1
ATOM 876 C C . TYR A 1 106 ? -16.594 5.904 -9.161 1.00 50.50 106 TYR A C 1
ATOM 878 O O . TYR A 1 106 ? -16.943 5.110 -10.031 1.00 50.50 106 TYR A O 1
ATOM 886 N N . GLU A 1 107 ? -17.091 5.840 -7.927 1.00 49.75 107 GLU A N 1
ATOM 887 C CA . GLU A 1 107 ? -18.378 5.207 -7.643 1.00 49.75 107 GLU A CA 1
ATOM 888 C C . GLU A 1 107 ? -19.476 6.186 -8.052 1.00 49.75 107 GLU A C 1
ATOM 890 O O . GLU A 1 107 ? -19.964 6.953 -7.237 1.00 49.75 107 GLU A O 1
ATOM 895 N N . ASN A 1 108 ? -19.775 6.237 -9.349 1.00 41.25 108 ASN A N 1
ATOM 896 C CA . ASN A 1 108 ? -21.017 6.758 -9.925 1.00 41.25 108 ASN A CA 1
ATOM 897 C C . ASN A 1 108 ? -20.956 6.479 -11.426 1.00 41.25 108 ASN A C 1
ATOM 899 O O . ASN A 1 108 ? -20.350 7.263 -12.145 1.00 41.25 108 ASN A O 1
ATOM 903 N N . ASN A 1 109 ? -21.474 5.326 -11.860 1.00 39.47 109 ASN A N 1
ATOM 904 C CA . ASN A 1 109 ? -22.071 5.064 -13.185 1.00 39.47 109 ASN A CA 1
ATOM 905 C C . ASN A 1 109 ? -22.453 3.572 -13.295 1.00 39.47 109 ASN A C 1
ATOM 907 O O . ASN A 1 109 ? -22.057 2.871 -14.220 1.00 39.47 109 ASN A O 1
ATOM 911 N N . LEU A 1 110 ? -23.216 3.069 -12.322 1.00 42.41 110 LEU A N 1
ATOM 912 C CA . LEU A 1 110 ? -24.047 1.877 -12.517 1.00 42.41 110 LEU A CA 1
ATOM 913 C C . LEU A 1 110 ? -25.500 2.283 -12.273 1.00 42.41 110 LEU A C 1
ATOM 915 O O . LEU A 1 110 ? -26.129 1.904 -11.290 1.00 42.41 110 LEU A O 1
ATOM 919 N N . SER A 1 111 ? -25.989 3.131 -13.171 1.00 44.44 111 SER A N 1
ATOM 920 C CA . SER A 1 111 ? -27.408 3.354 -13.413 1.00 44.44 111 SER A CA 1
ATOM 921 C C . SER A 1 111 ? -27.592 3.622 -14.906 1.00 44.44 111 SER A C 1
ATOM 923 O O . SER A 1 111 ? -27.706 4.773 -15.316 1.00 44.44 111 SER A O 1
ATOM 925 N N . GLU A 1 112 ? -27.568 2.551 -15.694 1.00 40.09 112 GLU A N 1
ATOM 926 C CA . GLU A 1 112 ? -28.333 2.406 -16.939 1.00 40.09 112 GLU A CA 1
ATOM 927 C C . GLU A 1 112 ? -28.914 0.990 -16.966 1.00 40.09 112 GLU A C 1
ATOM 929 O O . GLU A 1 112 ? -28.158 0.039 -16.649 1.00 40.09 112 GLU A O 1
#

Sequence (112 aa):
MIKESRENLKSRIINNSEYYEASVYPDIIVHKRGDKNNNLLIIEVKKHSNLKTYNYDCEKLEAYTYNIEGNSLNYSYGVLIKIKTGDNFAVECDKWYRNGKKFESYENNLSE

Organism: NCBI:txid1677857

pLDDT: mean 77.22, std 18.38, range [35.59, 96.31]

Foldseek 3Di:
DDPDDPVVVVVVVVPDPDDDDDDDDAPDWDDDPPDPQAGEETEHEEEPVDCPCVVVLLQVQLLLQADDPPRRNNYQKYWYWYFYD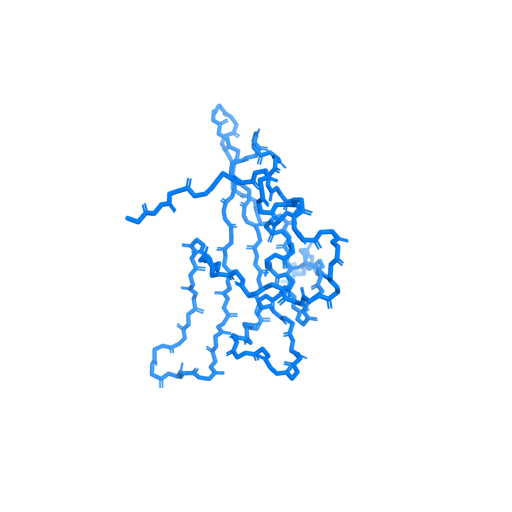DPPTDIDRPWMDHNSDTDDDPPDDPDD